Protein AF-A0A316TLW0-F1 (afdb_monomer_lite)

Structure (mmCIF, N/CA/C/O backbone):
data_AF-A0A316TLW0-F1
#
_entry.id   AF-A0A316TLW0-F1
#
loop_
_atom_site.group_PDB
_atom_site.id
_atom_site.type_symbol
_atom_site.label_atom_id
_atom_site.label_alt_id
_atom_site.label_comp_id
_atom_site.label_asym_id
_atom_site.label_entity_id
_atom_site.label_seq_id
_atom_site.pdbx_PDB_ins_code
_atom_site.Cartn_x
_atom_site.Cartn_y
_atom_site.Cartn_z
_atom_site.occupancy
_atom_site.B_iso_or_equiv
_atom_site.auth_seq_id
_atom_site.auth_comp_id
_atom_site.auth_asym_id
_atom_site.auth_atom_id
_atom_site.pdbx_PDB_model_num
ATOM 1 N N . MET A 1 1 ? -33.321 -30.482 -55.506 1.00 39.72 1 MET A N 1
ATOM 2 C CA . MET A 1 1 ? -31.971 -30.329 -54.911 1.00 39.72 1 MET A CA 1
ATOM 3 C C . MET A 1 1 ? -32.043 -29.078 -54.032 1.00 39.72 1 MET A C 1
ATOM 5 O O . MET A 1 1 ? -32.195 -28.010 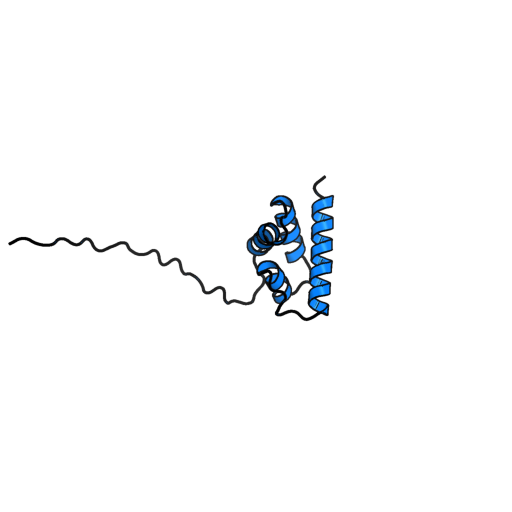-54.587 1.00 39.72 1 MET A O 1
ATOM 9 N N . LYS A 1 2 ? -32.491 -29.164 -52.772 1.00 45.34 2 LYS A N 1
ATOM 10 C CA . LYS A 1 2 ? -31.748 -29.394 -51.512 1.00 45.34 2 LYS A CA 1
ATOM 11 C C . LYS A 1 2 ? -30.593 -28.396 -51.304 1.00 45.34 2 LYS A C 1
ATOM 13 O O . LYS A 1 2 ? -29.679 -28.422 -52.118 1.00 45.34 2 LYS A O 1
ATOM 18 N N . ARG A 1 3 ? -30.619 -27.732 -50.124 1.00 49.44 3 ARG A N 1
ATOM 19 C CA . ARG A 1 3 ? -29.524 -27.042 -49.383 1.00 49.44 3 ARG A CA 1
ATOM 20 C C . ARG A 1 3 ? -29.405 -25.532 -49.677 1.00 49.44 3 ARG A C 1
ATOM 22 O O . ARG A 1 3 ? -29.434 -25.170 -50.835 1.00 49.44 3 ARG A O 1
ATOM 29 N N . ILE A 1 4 ? -29.289 -24.595 -48.730 1.00 55.44 4 ILE A N 1
ATOM 30 C CA . ILE A 1 4 ? -29.035 -24.576 -47.275 1.00 55.44 4 ILE A CA 1
ATOM 31 C C . ILE A 1 4 ? -29.613 -23.250 -46.743 1.00 55.44 4 ILE A C 1
ATOM 33 O O . ILE A 1 4 ? -29.432 -22.214 -47.376 1.00 55.44 4 ILE A O 1
ATOM 37 N N . GLY A 1 5 ? -30.291 -23.285 -45.594 1.00 53.12 5 GLY A N 1
ATOM 38 C CA . GLY A 1 5 ? -30.535 -22.091 -44.786 1.00 53.12 5 GLY A CA 1
ATOM 39 C C . GLY A 1 5 ? -29.318 -21.794 -43.914 1.00 53.12 5 GLY A C 1
ATOM 40 O O . GLY A 1 5 ? -28.713 -22.721 -43.378 1.00 53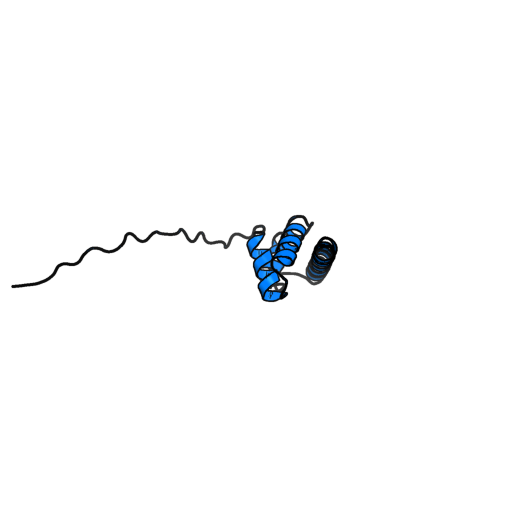.12 5 GLY A O 1
ATOM 41 N N . LEU A 1 6 ? -28.977 -20.518 -43.760 1.00 53.91 6 LEU A N 1
ATOM 42 C CA . LEU A 1 6 ? -28.029 -20.058 -42.752 1.00 53.91 6 LEU A CA 1
ATOM 43 C C . LEU A 1 6 ? -28.593 -18.769 -42.128 1.00 53.91 6 LEU A C 1
ATOM 45 O O . LEU A 1 6 ? -28.713 -17.771 -42.840 1.00 53.91 6 LEU A O 1
ATOM 49 N N . PRO A 1 7 ? -29.001 -18.774 -40.849 1.00 52.25 7 PRO A N 1
ATOM 50 C CA . PRO A 1 7 ? -29.354 -17.548 -40.150 1.00 52.25 7 PRO A CA 1
ATOM 51 C C . PRO A 1 7 ? -28.056 -16.788 -39.838 1.00 52.25 7 PRO A C 1
ATOM 53 O O . PRO A 1 7 ? -27.196 -17.308 -39.132 1.00 52.25 7 PRO A O 1
ATOM 56 N N . LEU A 1 8 ? -27.903 -15.576 -40.378 1.00 51.44 8 LEU A N 1
ATOM 57 C CA . LEU A 1 8 ? -26.922 -14.598 -39.892 1.00 51.44 8 LEU A CA 1
ATOM 58 C C . LEU A 1 8 ? -27.398 -14.179 -38.491 1.00 51.44 8 LEU A C 1
ATOM 60 O O . LEU A 1 8 ? -28.417 -13.512 -38.357 1.00 51.44 8 LEU A O 1
ATOM 64 N N . ALA A 1 9 ? -26.917 -14.848 -37.447 1.00 56.84 9 ALA A N 1
ATOM 65 C CA . ALA A 1 9 ? -25.666 -14.551 -36.758 1.00 56.84 9 ALA A CA 1
ATOM 66 C C . ALA A 1 9 ? -25.777 -13.216 -36.017 1.00 56.84 9 ALA A C 1
ATOM 68 O O . ALA A 1 9 ? -25.727 -12.143 -36.609 1.00 56.84 9 ALA A O 1
ATOM 69 N N . ALA A 1 10 ? -25.989 -13.377 -34.709 1.00 51.84 10 ALA A N 1
ATOM 70 C CA . ALA A 1 10 ? -25.893 -12.415 -33.629 1.00 51.84 10 ALA A CA 1
ATOM 71 C C . ALA A 1 10 ? -25.135 -11.129 -33.984 1.00 51.84 10 ALA A C 1
ATOM 73 O O . ALA A 1 10 ? -23.934 -11.149 -34.254 1.00 51.84 10 ALA A O 1
ATOM 74 N N . THR A 1 11 ? -25.836 -10.000 -33.895 1.00 56.19 11 THR A N 1
ATOM 75 C CA . THR A 1 11 ? -25.219 -8.700 -33.645 1.00 56.19 11 THR A CA 1
ATOM 76 C C . THR A 1 11 ? -24.458 -8.798 -32.331 1.00 56.19 11 THR A C 1
ATOM 78 O O . THR A 1 11 ? -25.044 -8.748 -31.251 1.00 56.19 11 THR A O 1
ATOM 81 N N . LEU A 1 12 ? -23.152 -9.017 -32.457 1.00 56.56 12 LEU A N 1
ATOM 82 C CA . LEU A 1 12 ? -22.173 -8.864 -31.399 1.00 56.56 12 LEU A CA 1
ATOM 83 C C . LEU A 1 12 ? -22.384 -7.481 -30.780 1.00 56.56 12 LEU A C 1
ATOM 85 O O . LEU A 1 12 ? -22.186 -6.463 -31.443 1.00 56.56 12 LEU A O 1
ATOM 89 N N . LEU A 1 13 ? -22.820 -7.464 -29.521 1.00 55.59 13 LEU A N 1
ATOM 90 C CA . LEU A 1 13 ? -22.602 -6.339 -28.629 1.00 55.59 13 LEU A CA 1
ATOM 91 C C . LEU A 1 13 ? -21.092 -6.125 -28.603 1.00 55.59 13 LEU A C 1
ATOM 93 O O . LEU A 1 13 ? -20.365 -6.845 -27.923 1.00 55.59 13 LEU A O 1
ATOM 97 N N . THR A 1 14 ? -20.610 -5.173 -29.393 1.00 54.44 14 THR A N 1
ATOM 98 C CA . THR A 1 14 ? -19.300 -4.582 -29.172 1.00 54.44 14 THR A CA 1
ATOM 99 C C . THR A 1 14 ? -19.415 -3.811 -27.867 1.00 54.44 14 THR A C 1
ATOM 101 O O . THR A 1 14 ? -19.679 -2.609 -27.864 1.00 54.44 14 THR A O 1
ATOM 104 N N . ALA A 1 15 ? -19.291 -4.529 -26.749 1.00 51.12 15 ALA A N 1
ATOM 105 C CA . ALA A 1 15 ? -18.742 -3.952 -25.543 1.00 51.12 15 ALA A CA 1
ATOM 106 C C . ALA A 1 15 ? -17.429 -3.314 -25.991 1.00 51.12 15 ALA A C 1
ATOM 108 O O . ALA A 1 15 ? -16.499 -4.008 -26.411 1.00 51.12 15 ALA A O 1
ATOM 109 N N . GLY A 1 16 ? -17.425 -1.985 -26.055 1.00 48.88 16 GLY A N 1
ATOM 110 C CA . GLY A 1 16 ? -16.197 -1.234 -26.174 1.00 48.88 16 GLY A CA 1
ATOM 111 C C . GLY A 1 16 ? -15.375 -1.597 -24.954 1.00 48.88 16 GLY A C 1
ATOM 112 O O . GLY A 1 16 ? -15.596 -1.048 -23.884 1.00 48.88 16 GLY A O 1
ATOM 113 N N . LEU A 1 17 ? -14.470 -2.557 -25.122 1.00 50.03 17 LEU A N 1
ATOM 114 C CA . LEU A 1 17 ? -13.289 -2.688 -24.292 1.00 50.03 17 LEU A CA 1
ATOM 115 C C . LEU A 1 17 ? -12.479 -1.433 -24.597 1.00 50.03 17 LEU A C 1
ATOM 117 O O . LEU A 1 17 ? -11.647 -1.406 -25.505 1.00 50.03 17 LEU A O 1
ATOM 121 N N . THR A 1 18 ? -12.847 -0.334 -23.943 1.00 51.53 18 THR A N 1
ATOM 122 C CA . THR A 1 18 ? -11.991 0.834 -23.857 1.00 51.53 18 THR A CA 1
ATOM 123 C C . THR A 1 18 ? -10.688 0.325 -23.274 1.00 51.53 18 THR A C 1
ATOM 125 O O . THR A 1 18 ? -10.675 -0.182 -22.159 1.00 51.53 18 THR A O 1
ATOM 128 N N . LEU A 1 19 ? -9.633 0.383 -24.084 1.00 46.72 19 LEU A N 1
ATOM 129 C CA . LEU A 1 19 ? -8.245 0.284 -23.662 1.00 46.72 19 LEU A CA 1
ATOM 130 C C . LEU A 1 19 ? -8.053 1.163 -22.415 1.00 46.72 19 LEU A C 1
ATOM 132 O O . LEU A 1 19 ? -7.787 2.355 -22.546 1.00 46.72 19 LEU A O 1
ATOM 136 N N . SER A 1 20 ? -8.166 0.598 -21.218 1.00 50.38 20 SER A N 1
ATOM 137 C CA . SER A 1 20 ? -7.633 1.184 -19.990 1.00 50.38 20 SER A CA 1
ATOM 138 C C . SER A 1 20 ? -6.132 0.901 -19.952 1.00 50.38 20 SER A C 1
ATOM 140 O O . SER A 1 20 ? -5.614 0.192 -19.109 1.00 50.38 20 SER A O 1
ATOM 142 N N . ALA A 1 21 ? -5.428 1.445 -20.941 1.00 50.06 21 ALA A N 1
ATOM 143 C CA . ALA A 1 21 ? -4.023 1.803 -20.802 1.00 50.06 21 ALA A CA 1
ATOM 144 C C . ALA A 1 21 ? -3.957 3.329 -20.604 1.00 50.06 21 ALA A C 1
ATOM 146 O O . ALA A 1 21 ? -3.239 4.038 -21.308 1.00 50.06 21 ALA A O 1
ATOM 147 N N . CYS A 1 22 ? -4.812 3.843 -19.716 1.00 52.53 22 CYS A N 1
ATOM 148 C CA . CYS A 1 22 ? -4.870 5.242 -19.319 1.00 52.53 22 CYS A CA 1
ATOM 149 C C . CYS A 1 22 ? -4.286 5.322 -17.910 1.00 52.53 22 CYS A C 1
ATOM 151 O O . CYS A 1 22 ? -4.984 4.974 -16.970 1.00 52.53 22 CYS A O 1
ATOM 153 N N . GLY A 1 23 ? -3.022 5.738 -17.788 1.00 61.47 23 GLY A N 1
ATOM 154 C CA . GLY A 1 23 ? -2.383 6.029 -16.502 1.00 61.47 23 GLY A CA 1
ATOM 155 C C . GLY A 1 23 ? -3.070 7.208 -15.820 1.00 61.47 23 GLY A C 1
ATOM 156 O O . GLY A 1 23 ? -2.726 8.362 -16.068 1.00 61.47 23 GLY A O 1
ATOM 157 N N . GLY A 1 24 ? -4.108 6.905 -15.058 1.00 77.50 24 GLY A N 1
ATOM 158 C CA . GLY A 1 24 ? -4.805 7.809 -14.156 1.00 77.50 24 GLY A CA 1
ATOM 159 C C . GLY A 1 24 ? -5.141 7.048 -12.881 1.00 77.50 24 GLY A C 1
ATOM 160 O O . GLY A 1 24 ? -4.870 5.850 -12.795 1.00 77.50 24 GLY A O 1
ATOM 161 N N . THR A 1 25 ? -5.714 7.739 -11.902 1.00 87.88 25 THR A N 1
ATOM 162 C CA . THR A 1 25 ? -6.081 7.150 -10.610 1.00 87.88 25 THR A CA 1
ATOM 163 C C . THR A 1 25 ? -6.908 5.866 -10.799 1.00 87.88 25 THR A C 1
ATOM 165 O O . THR A 1 25 ? -7.908 5.911 -11.534 1.00 87.88 25 THR A O 1
ATOM 168 N N . PRO A 1 26 ? -6.526 4.734 -10.173 1.00 90.44 26 PRO A N 1
ATOM 169 C CA . PRO A 1 26 ? -7.321 3.509 -10.216 1.00 90.44 26 PRO A CA 1
ATOM 170 C C . PRO A 1 26 ? -8.678 3.727 -9.544 1.00 90.44 26 PRO A C 1
ATOM 172 O O . PRO A 1 26 ? -8.879 4.685 -8.789 1.00 90.44 26 PRO A O 1
ATOM 175 N N . SER A 1 27 ? -9.642 2.850 -9.820 1.00 93.00 27 SER A N 1
ATOM 176 C CA . SER A 1 27 ? -10.928 2.932 -9.134 1.00 93.00 27 SER A CA 1
ATOM 177 C C . SER A 1 27 ? -10.844 2.360 -7.716 1.00 93.00 27 SER A C 1
ATOM 179 O O . SER A 1 27 ? -9.975 1.548 -7.401 1.00 93.00 27 SER A O 1
ATOM 181 N N . LYS A 1 28 ? -11.793 2.758 -6.859 1.00 93.81 28 LYS A N 1
ATOM 182 C CA . LYS A 1 28 ? -11.939 2.181 -5.514 1.00 93.81 28 LYS A CA 1
ATOM 183 C C . LYS A 1 28 ? -12.095 0.660 -5.570 1.00 93.81 28 LYS A C 1
ATOM 185 O O . LYS A 1 28 ? -11.512 -0.040 -4.752 1.00 93.81 28 LYS A O 1
ATOM 190 N N . ASP A 1 29 ? -12.880 0.166 -6.528 1.00 94.44 29 ASP A N 1
ATOM 191 C CA . ASP A 1 29 ? -13.119 -1.267 -6.688 1.00 94.44 29 ASP A CA 1
ATOM 192 C C . ASP A 1 29 ? -11.826 -2.008 -7.059 1.00 94.44 29 ASP A C 1
ATOM 194 O O . ASP A 1 29 ? -11.572 -3.061 -6.486 1.00 94.44 29 ASP A O 1
ATOM 198 N N . ASP A 1 30 ? -10.967 -1.432 -7.912 1.00 93.69 30 ASP A N 1
ATOM 199 C CA . ASP A 1 30 ? -9.670 -2.039 -8.262 1.00 93.69 30 ASP A CA 1
ATOM 200 C C . ASP A 1 30 ? -8.753 -2.148 -7.030 1.00 93.69 30 ASP A C 1
ATOM 202 O O . ASP A 1 30 ? -8.159 -3.194 -6.771 1.00 93.69 30 ASP A O 1
ATOM 206 N N . LEU A 1 31 ? -8.683 -1.082 -6.222 1.00 93.06 31 LEU A N 1
ATOM 207 C CA . LEU A 1 31 ? -7.925 -1.085 -4.968 1.00 93.06 31 LEU A CA 1
ATOM 208 C C . LEU A 1 31 ? -8.494 -2.100 -3.972 1.00 93.06 31 LEU A C 1
ATOM 210 O O . LEU A 1 31 ? -7.742 -2.864 -3.373 1.00 93.06 31 LEU A O 1
ATOM 214 N N . LYS A 1 32 ? -9.820 -2.138 -3.804 1.00 94.88 32 LYS A N 1
ATOM 215 C CA . LYS A 1 32 ? -10.487 -3.082 -2.903 1.00 94.88 32 LYS A CA 1
ATOM 216 C C . LYS A 1 32 ? -10.217 -4.522 -3.322 1.00 94.88 32 LYS A C 1
ATOM 218 O O . LYS A 1 32 ? -9.852 -5.332 -2.476 1.00 94.88 32 LYS A O 1
ATOM 223 N N . ASP A 1 33 ? -10.404 -4.838 -4.598 1.00 94.38 33 ASP A N 1
ATOM 224 C CA . ASP A 1 33 ? -10.228 -6.192 -5.114 1.00 94.38 33 ASP A CA 1
ATOM 225 C C . ASP A 1 33 ? -8.768 -6.638 -4.941 1.00 94.38 33 ASP A C 1
ATOM 227 O O . ASP A 1 33 ? -8.534 -7.729 -4.423 1.00 94.38 33 ASP A O 1
ATOM 231 N N . SER A 1 34 ? -7.791 -5.762 -5.212 1.00 92.75 34 SER A N 1
ATOM 232 C CA . SER A 1 34 ? -6.378 -6.035 -4.907 1.00 92.75 34 SER A CA 1
ATOM 233 C C . SER A 1 34 ? -6.141 -6.309 -3.420 1.00 92.75 34 SER A C 1
ATOM 235 O O . SER A 1 34 ? -5.483 -7.280 -3.055 1.00 92.75 34 SER A O 1
ATOM 237 N N . LEU A 1 35 ? -6.715 -5.503 -2.528 1.00 92.56 35 LEU A N 1
ATOM 238 C CA . LEU A 1 35 ? -6.573 -5.681 -1.082 1.00 92.56 35 LEU A CA 1
ATOM 239 C C . LEU A 1 35 ? -7.218 -6.982 -0.576 1.00 92.56 35 LEU A C 1
ATOM 241 O O . LEU A 1 35 ? -6.686 -7.628 0.329 1.00 92.56 35 LEU A O 1
ATOM 245 N N . VAL A 1 36 ? -8.340 -7.402 -1.159 1.00 93.56 36 VAL A N 1
ATOM 246 C CA . VAL A 1 36 ? -8.968 -8.694 -0.845 1.00 93.56 36 VAL A CA 1
ATOM 247 C C . VAL A 1 36 ? -8.111 -9.850 -1.364 1.00 93.56 36 VAL A C 1
ATOM 249 O O . VAL A 1 36 ? -7.884 -10.814 -0.634 1.00 93.56 36 VAL A O 1
ATOM 252 N N . GLU A 1 37 ? -7.627 -9.771 -2.604 1.00 91.88 37 GLU A N 1
ATOM 253 C CA . GLU A 1 37 ? -6.917 -10.869 -3.271 1.00 91.88 37 GLU A CA 1
ATOM 254 C C . GLU A 1 37 ? -5.463 -11.028 -2.802 1.00 91.88 37 GLU A C 1
ATOM 256 O O . GLU A 1 37 ? -5.004 -12.157 -2.617 1.00 91.88 37 GLU A O 1
ATOM 261 N N . ASN A 1 38 ? -4.749 -9.921 -2.588 1.00 88.62 38 ASN A N 1
ATOM 262 C CA . ASN A 1 38 ? -3.314 -9.908 -2.286 1.00 88.62 38 ASN A CA 1
ATOM 263 C C . ASN A 1 38 ? -3.019 -9.774 -0.787 1.00 88.62 38 ASN A C 1
ATOM 265 O O . ASN A 1 38 ? -2.036 -10.338 -0.302 1.00 88.62 38 ASN A O 1
ATOM 269 N N . ALA A 1 39 ? -3.869 -9.063 -0.037 1.00 85.25 39 ALA A N 1
ATOM 270 C CA . ALA A 1 39 ? -3.699 -8.871 1.405 1.00 85.25 39 ALA A CA 1
ATOM 271 C C . ALA A 1 39 ? -4.650 -9.728 2.268 1.00 85.25 39 ALA A C 1
ATOM 273 O O . ALA A 1 39 ? -4.593 -9.630 3.497 1.00 85.25 39 ALA A O 1
ATOM 274 N N . ASP A 1 40 ? -5.475 -10.596 1.658 1.00 88.88 40 ASP A N 1
ATOM 275 C CA . ASP A 1 40 ? -6.418 -11.504 2.345 1.00 88.88 40 ASP A CA 1
ATOM 276 C C . ASP A 1 40 ? -7.367 -10.755 3.313 1.00 88.88 40 ASP A C 1
ATOM 278 O O . ASP A 1 40 ? -7.765 -11.255 4.374 1.00 88.88 40 ASP A O 1
ATOM 282 N N . LEU A 1 41 ? -7.722 -9.514 2.968 1.00 87.00 41 LEU A N 1
ATOM 283 C CA . LEU A 1 41 ? -8.556 -8.666 3.814 1.00 87.00 41 LEU A CA 1
ATOM 284 C C . LEU A 1 41 ? -10.050 -8.989 3.644 1.00 87.00 41 LEU A C 1
ATOM 286 O O . LEU A 1 41 ? -10.508 -9.270 2.536 1.00 87.00 41 LEU A O 1
ATOM 290 N N . PRO A 1 42 ? -10.854 -8.912 4.723 1.00 91.88 42 PRO A N 1
ATOM 291 C CA . PRO A 1 42 ? -12.309 -8.918 4.611 1.00 91.88 42 PRO A CA 1
ATOM 292 C C . PRO A 1 42 ? -12.801 -7.782 3.708 1.00 91.88 42 PRO A C 1
ATOM 294 O O . PRO A 1 42 ? -12.280 -6.672 3.798 1.00 91.88 42 PRO A O 1
ATOM 297 N N . GLU A 1 43 ? -13.849 -8.030 2.915 1.00 92.19 43 GLU A N 1
ATOM 298 C CA . GLU A 1 43 ? -14.386 -7.047 1.955 1.00 92.19 43 GLU A CA 1
ATOM 299 C C . GLU A 1 43 ? -14.677 -5.681 2.596 1.00 92.19 43 GLU A C 1
ATOM 301 O O . GLU A 1 43 ? -14.325 -4.660 2.020 1.00 92.19 43 GLU A O 1
ATOM 306 N N . ASP A 1 44 ? -15.244 -5.655 3.807 1.00 90.19 44 ASP A N 1
ATOM 307 C CA . ASP A 1 44 ? -15.562 -4.409 4.520 1.00 90.19 44 ASP A CA 1
ATOM 308 C C . ASP A 1 44 ? -14.298 -3.612 4.914 1.00 90.19 44 ASP A C 1
ATOM 310 O O . ASP A 1 44 ? -14.286 -2.382 4.874 1.00 90.19 44 ASP A O 1
ATOM 314 N N . GLN A 1 45 ? -13.213 -4.306 5.280 1.00 91.56 45 GLN A N 1
ATOM 315 C CA . GLN A 1 45 ? -11.940 -3.670 5.644 1.00 91.56 45 GLN A CA 1
ATOM 316 C C . GLN A 1 45 ? -11.182 -3.202 4.406 1.00 91.56 45 GLN A C 1
ATOM 318 O O . GLN A 1 45 ? -10.610 -2.114 4.419 1.00 91.56 45 GLN A O 1
ATOM 323 N N . ALA A 1 46 ? -11.207 -4.002 3.341 1.00 93.06 46 ALA A N 1
ATOM 324 C CA . ALA A 1 46 ? -10.648 -3.630 2.052 1.00 93.06 46 ALA A CA 1
ATOM 325 C C . ALA A 1 46 ? -11.384 -2.422 1.453 1.00 93.06 46 ALA A C 1
ATOM 327 O O . ALA A 1 46 ? -10.739 -1.540 0.898 1.00 93.06 46 ALA A O 1
ATOM 328 N N . ASP A 1 47 ? -12.712 -2.344 1.602 1.00 94.88 47 ASP A N 1
ATOM 329 C CA . ASP A 1 47 ? -13.515 -1.225 1.096 1.00 94.88 47 ASP A CA 1
ATOM 330 C C . ASP A 1 47 ? -13.175 0.081 1.821 1.00 94.88 47 ASP A C 1
ATOM 332 O O . ASP A 1 47 ? -12.953 1.104 1.175 1.00 94.88 47 ASP A O 1
ATOM 336 N N . CYS A 1 48 ? -13.053 0.030 3.150 1.00 94.44 48 CYS A N 1
ATOM 337 C CA . CYS A 1 48 ? -12.612 1.175 3.943 1.00 94.44 48 CYS A CA 1
ATOM 338 C C . CYS A 1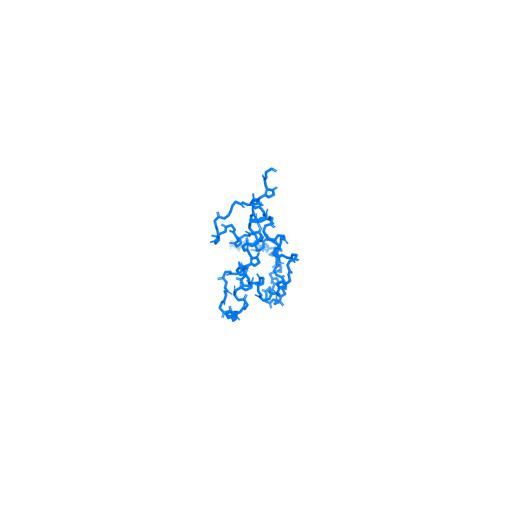 48 ? -11.174 1.592 3.595 1.00 94.44 48 CYS A C 1
ATOM 340 O O . CYS A 1 48 ? -10.901 2.774 3.398 1.00 94.44 48 CYS A O 1
ATOM 342 N N . ALA A 1 49 ? -10.250 0.634 3.480 1.00 93.50 49 ALA A N 1
ATOM 343 C CA . ALA A 1 49 ? -8.860 0.937 3.159 1.00 93.50 49 ALA A CA 1
ATOM 344 C C . ALA A 1 49 ? -8.717 1.515 1.742 1.00 93.50 49 ALA A C 1
ATOM 346 O O . ALA A 1 49 ? -7.929 2.432 1.544 1.00 93.50 49 ALA A O 1
ATOM 347 N N . ALA A 1 50 ? -9.513 1.045 0.778 1.00 94.94 50 ALA A N 1
ATOM 348 C CA . ALA A 1 50 ? -9.558 1.607 -0.568 1.00 94.94 50 ALA A CA 1
ATOM 349 C C . ALA A 1 50 ? -10.050 3.067 -0.584 1.00 94.94 50 ALA A C 1
ATOM 351 O O . ALA A 1 50 ? -9.504 3.870 -1.337 1.00 94.94 50 ALA A O 1
ATOM 352 N N . ASP A 1 51 ? -11.034 3.428 0.252 1.00 94.81 51 ASP A N 1
ATOM 353 C CA . ASP A 1 51 ? -11.451 4.832 0.418 1.00 94.81 51 ASP A CA 1
ATOM 354 C C . ASP A 1 51 ? -10.316 5.687 1.002 1.00 94.81 51 ASP A C 1
ATOM 356 O O . ASP A 1 51 ? -10.004 6.742 0.457 1.00 94.81 51 ASP A O 1
ATOM 360 N N . GLU A 1 52 ? -9.659 5.226 2.069 1.00 95.06 52 GLU A N 1
ATOM 361 C CA . GLU A 1 52 ? -8.558 5.971 2.701 1.00 95.06 52 GLU A CA 1
ATOM 362 C C . GLU A 1 52 ? -7.343 6.117 1.771 1.00 95.06 52 GLU A C 1
ATOM 364 O O . GLU A 1 52 ? -6.691 7.158 1.779 1.00 95.06 52 GLU A O 1
ATOM 369 N N . LEU A 1 53 ? -7.050 5.116 0.933 1.00 93.62 53 LEU A N 1
ATOM 370 C CA . LEU A 1 53 ? -6.005 5.215 -0.089 1.00 93.62 53 LEU A CA 1
ATOM 371 C C . LEU A 1 53 ? -6.350 6.274 -1.143 1.00 93.62 53 LEU A C 1
ATOM 373 O O . LEU A 1 53 ? -5.486 7.069 -1.501 1.00 93.62 53 LEU A O 1
ATOM 377 N N . LEU A 1 54 ? -7.596 6.335 -1.617 1.00 93.75 54 LEU A N 1
ATOM 378 C CA . LEU A 1 54 ? -8.023 7.360 -2.579 1.00 93.75 54 LEU A CA 1
ATOM 379 C C . LEU A 1 54 ? -8.061 8.774 -1.987 1.00 93.75 54 LEU A C 1
ATOM 381 O O . LEU A 1 54 ? -7.832 9.739 -2.715 1.00 93.75 54 LEU A O 1
ATOM 385 N N . ASP A 1 55 ? -8.352 8.894 -0.692 1.00 94.31 55 ASP A N 1
ATOM 386 C CA . ASP A 1 55 ? -8.328 10.165 0.040 1.00 94.31 55 ASP A CA 1
ATOM 387 C C . ASP A 1 55 ? -6.911 10.569 0.498 1.00 94.31 55 ASP A C 1
ATOM 389 O O . ASP A 1 55 ? -6.723 11.677 1.012 1.00 94.31 55 ASP A O 1
ATOM 393 N N . SER A 1 56 ? -5.913 9.698 0.317 1.00 92.62 56 SER A N 1
ATOM 394 C CA . SER A 1 56 ? -4.522 9.961 0.689 1.00 92.62 56 SER A CA 1
ATOM 395 C C . SER A 1 56 ? -3.803 10.896 -0.290 1.00 92.62 56 SER A C 1
ATOM 397 O O . SER A 1 56 ? -4.274 11.188 -1.387 1.00 92.62 56 SER A O 1
ATOM 399 N N . ASP A 1 57 ? -2.608 11.344 0.101 1.00 93.38 57 ASP A N 1
ATOM 400 C CA . ASP A 1 57 ? -1.729 12.160 -0.745 1.00 93.38 57 ASP A CA 1
ATOM 401 C C . ASP A 1 57 ? -0.901 11.325 -1.753 1.00 93.38 57 ASP A C 1
ATOM 403 O O . ASP A 1 57 ? -0.006 11.866 -2.409 1.00 93.38 57 ASP A O 1
ATOM 407 N N . LEU A 1 58 ? -1.179 10.020 -1.894 1.00 92.31 58 LEU A N 1
ATOM 408 C CA . LEU A 1 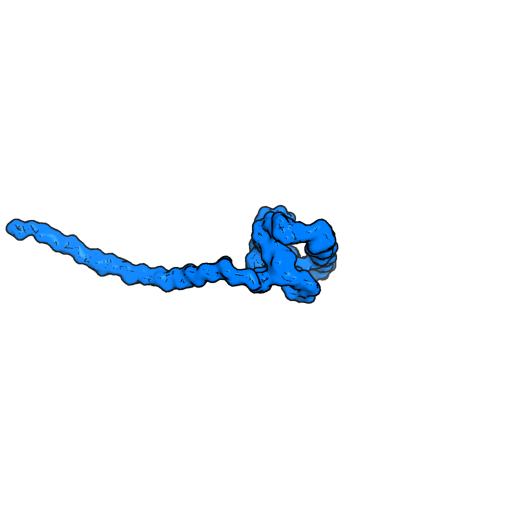58 ? -0.489 9.158 -2.854 1.00 92.31 58 LEU A CA 1
ATOM 409 C C . LEU A 1 58 ? -0.765 9.591 -4.298 1.00 92.31 58 LEU A C 1
ATOM 411 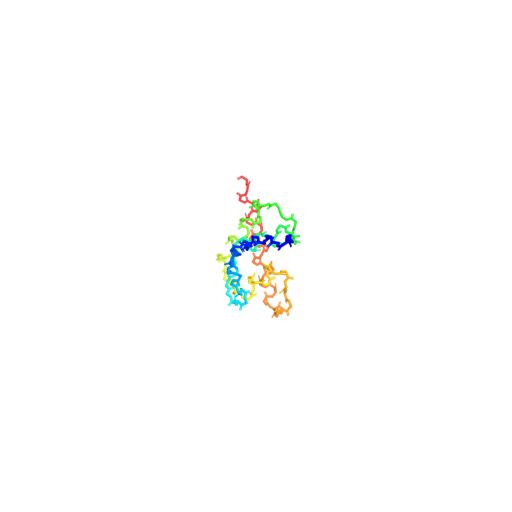O O . LEU A 1 58 ? -1.867 9.990 -4.677 1.00 92.31 58 LEU A O 1
ATOM 415 N N . SER A 1 59 ? 0.259 9.473 -5.135 1.00 92.19 59 SER A N 1
ATOM 416 C CA . SER A 1 59 ? 0.140 9.708 -6.571 1.00 92.19 59 SER A CA 1
ATOM 417 C C . SER A 1 59 ? -0.627 8.590 -7.281 1.00 92.19 59 SER A C 1
ATOM 419 O O . SER A 1 59 ? -0.702 7.457 -6.809 1.00 92.19 59 SER A O 1
ATOM 421 N N . ASP A 1 60 ? -1.137 8.885 -8.479 1.00 92.50 60 ASP A N 1
ATOM 422 C CA . ASP A 1 60 ? -1.797 7.887 -9.329 1.00 92.50 60 ASP A CA 1
ATOM 423 C C . ASP A 1 60 ? -0.903 6.668 -9.593 1.00 92.50 60 ASP A C 1
ATOM 425 O O . ASP A 1 60 ? -1.394 5.544 -9.608 1.00 92.50 60 ASP A O 1
ATOM 429 N N . ASP A 1 61 ? 0.404 6.868 -9.777 1.00 90.44 61 ASP A N 1
ATOM 430 C CA . ASP A 1 61 ? 1.354 5.776 -10.016 1.00 90.44 61 ASP A CA 1
ATOM 431 C C . ASP A 1 61 ? 1.512 4.891 -8.766 1.00 90.44 61 ASP A C 1
ATOM 433 O O . ASP A 1 61 ? 1.535 3.665 -8.874 1.00 90.44 61 ASP A O 1
ATOM 437 N N . GLN A 1 62 ? 1.539 5.494 -7.573 1.00 93.69 62 GLN A N 1
ATOM 438 C CA . GLN A 1 62 ? 1.564 4.776 -6.294 1.00 93.69 62 GLN A CA 1
ATOM 439 C C . GLN A 1 62 ? 0.266 4.000 -6.044 1.00 93.69 62 GLN A C 1
ATOM 441 O O . GLN A 1 62 ? 0.307 2.844 -5.628 1.00 93.69 62 GLN A O 1
ATOM 446 N N . LEU A 1 63 ? -0.890 4.600 -6.333 1.00 93.19 63 LEU A N 1
ATOM 447 C CA . LEU A 1 63 ? -2.183 3.930 -6.196 1.00 93.19 63 LEU A CA 1
ATOM 448 C C . LEU A 1 63 ? -2.328 2.779 -7.196 1.00 93.19 63 LEU A C 1
ATOM 450 O O . LEU A 1 63 ? -2.805 1.710 -6.826 1.00 93.19 63 LEU A O 1
ATOM 454 N N . ASN A 1 64 ? -1.884 2.961 -8.442 1.00 91.88 64 ASN A N 1
ATOM 455 C CA . ASN A 1 64 ? -1.872 1.881 -9.430 1.00 91.88 64 ASN A CA 1
ATOM 456 C C . ASN A 1 64 ? -0.931 0.746 -9.011 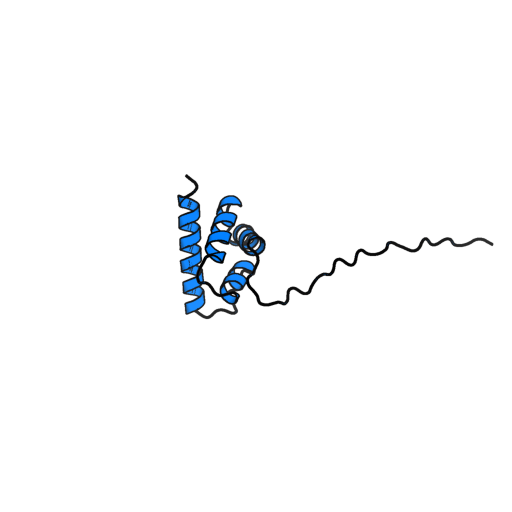1.00 91.88 64 ASN A C 1
ATOM 458 O O . ASN A 1 64 ? -1.294 -0.412 -9.167 1.00 91.88 64 ASN A O 1
ATOM 462 N N . ALA A 1 65 ? 0.224 1.047 -8.408 1.00 91.62 65 ALA A N 1
ATOM 463 C CA . ALA A 1 65 ? 1.107 0.011 -7.872 1.00 91.62 65 ALA A CA 1
ATOM 464 C C . ALA A 1 65 ? 0.418 -0.852 -6.800 1.00 91.62 65 ALA A C 1
ATOM 466 O O . ALA A 1 65 ? 0.639 -2.059 -6.758 1.00 91.62 65 ALA A O 1
ATOM 467 N N . VAL A 1 66 ? -0.450 -0.259 -5.970 1.00 90.62 66 VAL A N 1
ATOM 468 C CA . VAL A 1 66 ? -1.272 -1.010 -5.004 1.00 90.62 66 VAL A CA 1
ATOM 469 C C . VAL A 1 66 ? -2.376 -1.802 -5.708 1.00 90.62 66 VAL A C 1
ATOM 471 O O . VAL A 1 66 ? -2.586 -2.972 -5.394 1.00 90.62 66 VAL A O 1
ATOM 474 N N . ALA A 1 67 ? -3.081 -1.193 -6.662 1.00 91.62 67 ALA A N 1
ATOM 475 C CA . ALA A 1 67 ? -4.167 -1.848 -7.394 1.00 91.62 67 ALA A CA 1
ATOM 476 C C . ALA A 1 67 ? -3.680 -3.045 -8.235 1.00 91.62 67 ALA A C 1
ATOM 478 O O . ALA A 1 67 ? -4.358 -4.064 -8.302 1.00 91.62 67 ALA A O 1
ATOM 479 N N . ASP A 1 68 ? -2.493 -2.946 -8.831 1.00 91.31 68 ASP A N 1
ATOM 480 C CA . ASP A 1 68 ? -1.919 -3.981 -9.695 1.00 91.31 68 ASP A CA 1
ATOM 481 C C . ASP A 1 68 ? -0.977 -4.956 -8.952 1.00 91.31 68 ASP A C 1
ATOM 483 O O . ASP A 1 68 ? -0.468 -5.891 -9.573 1.00 91.31 68 ASP A O 1
ATOM 487 N N . ASP A 1 69 ? -0.727 -4.749 -7.649 1.00 86.81 69 ASP A N 1
ATOM 488 C CA . ASP A 1 69 ? 0.321 -5.440 -6.865 1.00 86.81 69 ASP A CA 1
ATOM 489 C C . ASP A 1 69 ? 1.713 -5.353 -7.538 1.00 86.81 69 ASP A C 1
ATOM 491 O O . ASP A 1 69 ? 2.534 -6.272 -7.490 1.00 86.81 69 ASP A O 1
ATOM 495 N N . ASP A 1 70 ? 1.989 -4.229 -8.211 1.00 86.06 70 ASP A N 1
ATOM 496 C CA . ASP A 1 70 ? 3.225 -3.994 -8.963 1.00 86.06 70 ASP A CA 1
ATOM 497 C C . ASP A 1 70 ? 3.956 -2.735 -8.488 1.00 86.06 70 ASP A C 1
ATOM 499 O O . ASP A 1 70 ? 3.882 -1.650 -9.064 1.00 86.06 70 ASP A O 1
ATOM 503 N N . GLU A 1 71 ? 4.781 -2.911 -7.460 1.00 82.88 71 GLU A N 1
ATOM 504 C CA . GLU A 1 71 ? 5.702 -1.877 -6.988 1.00 82.88 71 GLU A CA 1
ATOM 505 C C . GLU A 1 71 ? 6.957 -1.741 -7.878 1.00 82.88 71 GLU A C 1
ATOM 507 O O . GLU A 1 71 ? 7.901 -1.021 -7.536 1.00 82.88 71 GLU A O 1
ATOM 512 N N . GLY A 1 72 ? 7.064 -2.473 -8.990 1.00 82.25 72 GLY A N 1
ATOM 513 C CA . GLY A 1 72 ? 8.248 -2.494 -9.854 1.00 82.25 72 GLY A CA 1
ATOM 514 C C . GLY A 1 72 ? 8.568 -1.143 -10.500 1.00 82.25 72 GLY A C 1
ATOM 515 O O . GLY A 1 72 ? 9.725 -0.900 -10.857 1.00 82.25 72 GLY A O 1
ATOM 516 N N . GLY A 1 73 ? 7.562 -0.272 -10.621 1.00 80.62 73 GLY A N 1
ATOM 517 C CA . GLY A 1 73 ? 7.685 1.095 -11.130 1.00 80.62 73 GLY A CA 1
ATOM 518 C C . GLY A 1 73 ? 8.100 2.143 -10.093 1.00 80.62 73 GLY A C 1
ATOM 519 O O . GLY A 1 73 ? 8.541 3.214 -10.499 1.00 80.62 73 GLY A O 1
ATOM 520 N N . LEU A 1 74 ? 8.004 1.827 -8.797 1.00 88.19 74 LEU A N 1
ATOM 521 C CA . LEU A 1 74 ? 8.274 2.761 -7.703 1.00 88.19 74 LEU A CA 1
ATOM 522 C C . LEU A 1 74 ? 9.736 2.711 -7.246 1.00 88.19 74 LEU A C 1
ATOM 524 O O . LEU A 1 74 ? 10.378 1.649 -7.239 1.00 88.19 74 LEU A O 1
ATOM 528 N N . ASP A 1 75 ? 10.259 3.849 -6.803 1.00 92.75 75 ASP A N 1
ATOM 529 C CA . ASP A 1 75 ? 11.515 3.912 -6.067 1.00 92.75 75 ASP A CA 1
ATOM 530 C C . ASP A 1 75 ? 11.350 3.519 -4.585 1.00 92.75 75 ASP A C 1
ATOM 532 O O . ASP A 1 75 ? 10.266 3.192 -4.104 1.00 92.75 75 ASP A O 1
ATOM 536 N N . SER A 1 76 ? 12.464 3.432 -3.856 1.00 91.12 76 SER A N 1
ATOM 537 C CA . SER A 1 76 ? 12.447 2.955 -2.468 1.00 91.12 76 SER A CA 1
ATOM 538 C C . SER A 1 76 ? 11.714 3.891 -1.507 1.00 91.12 76 SER A C 1
ATOM 540 O O . SER A 1 76 ? 11.175 3.405 -0.512 1.00 91.12 76 SER A O 1
ATOM 542 N N . ASP A 1 77 ? 11.737 5.199 -1.764 1.00 93.00 77 ASP A N 1
ATOM 543 C CA . ASP A 1 77 ? 11.089 6.190 -0.906 1.00 93.00 77 ASP A CA 1
ATOM 544 C C . ASP A 1 77 ? 9.574 6.155 -1.157 1.00 93.00 77 ASP A C 1
ATOM 546 O O . ASP A 1 77 ? 8.800 6.084 -0.204 1.00 93.00 77 ASP A O 1
ATOM 550 N N . GLU A 1 78 ? 9.158 6.059 -2.423 1.00 92.69 78 GLU A N 1
ATOM 551 C CA . GLU A 1 78 ? 7.749 5.898 -2.815 1.00 92.69 78 GLU A CA 1
ATOM 552 C C . GLU A 1 78 ? 7.124 4.620 -2.239 1.00 92.69 78 GLU A C 1
ATOM 554 O O . GLU A 1 78 ? 5.990 4.646 -1.765 1.00 92.69 78 GLU A O 1
ATOM 559 N N . LYS A 1 79 ? 7.866 3.504 -2.222 1.00 91.94 79 LYS A N 1
ATOM 560 C CA . LYS A 1 79 ? 7.415 2.251 -1.583 1.00 91.94 79 LYS A CA 1
ATOM 561 C C . LYS A 1 79 ? 7.238 2.390 -0.082 1.00 91.94 79 LYS A C 1
ATOM 563 O O . LYS A 1 79 ? 6.308 1.826 0.488 1.00 91.94 79 LYS A O 1
ATOM 568 N N . ALA A 1 80 ? 8.153 3.102 0.572 1.00 94.25 80 ALA A N 1
ATOM 569 C CA . ALA A 1 80 ? 8.059 3.327 2.007 1.00 94.25 80 ALA A CA 1
ATOM 570 C C . ALA A 1 80 ? 6.819 4.166 2.342 1.00 94.25 80 ALA A C 1
ATOM 572 O O . ALA A 1 80 ? 6.102 3.829 3.282 1.00 94.25 80 ALA A O 1
ATOM 573 N N . GLU A 1 81 ? 6.544 5.197 1.541 1.00 94.06 81 GLU A N 1
ATOM 574 C CA . GLU A 1 81 ? 5.353 6.037 1.668 1.00 94.06 81 GLU A CA 1
ATOM 575 C C . GLU A 1 81 ? 4.062 5.241 1.439 1.00 94.06 81 GLU A C 1
ATOM 577 O O . GLU A 1 81 ? 3.178 5.264 2.293 1.00 94.06 81 GLU A O 1
ATOM 582 N N . VAL A 1 82 ? 3.980 4.458 0.356 1.00 92.56 82 VAL A N 1
ATOM 583 C CA . VAL A 1 82 ? 2.836 3.564 0.093 1.00 92.56 82 VAL A CA 1
ATOM 584 C C . VAL A 1 82 ? 2.607 2.611 1.262 1.00 92.56 82 VAL A C 1
ATOM 586 O O . VAL A 1 82 ? 1.481 2.471 1.734 1.00 92.56 82 VAL A O 1
ATOM 589 N N . GLY A 1 83 ? 3.669 1.985 1.773 1.00 92.19 83 GLY A N 1
ATOM 590 C CA . GLY A 1 83 ? 3.577 1.070 2.908 1.00 92.19 83 GLY A CA 1
ATOM 591 C C . GLY A 1 83 ? 3.105 1.745 4.201 1.00 92.19 83 GLY A C 1
ATOM 592 O O . GLY A 1 83 ? 2.334 1.144 4.954 1.00 92.19 83 GLY A O 1
ATOM 593 N N . GLU A 1 84 ? 3.540 2.979 4.468 1.00 94.62 84 GLU A N 1
ATOM 594 C CA . GLU A 1 84 ? 3.108 3.765 5.632 1.00 94.62 84 GLU A CA 1
ATOM 595 C C . GLU A 1 84 ? 1.625 4.131 5.529 1.00 94.62 84 GLU A C 1
ATOM 597 O O . GLU A 1 84 ? 0.860 3.809 6.441 1.00 94.62 84 GLU A O 1
ATOM 602 N N . VAL A 1 85 ? 1.205 4.700 4.396 1.00 94.44 85 VAL A N 1
ATOM 603 C CA . VAL A 1 85 ? -0.192 5.087 4.144 1.00 94.44 85 VAL A CA 1
ATOM 604 C C . VAL A 1 85 ? -1.112 3.869 4.180 1.00 94.44 85 VAL A C 1
ATOM 606 O O . VAL A 1 85 ? -2.148 3.900 4.843 1.00 94.44 85 VAL A O 1
ATOM 609 N N . LEU A 1 86 ? -0.725 2.762 3.542 1.00 91.56 86 LEU A N 1
ATOM 610 C CA . LEU A 1 86 ? -1.496 1.519 3.569 1.00 91.56 86 LEU A CA 1
ATOM 611 C C . LEU A 1 86 ? -1.637 0.979 4.997 1.00 91.56 86 LEU A C 1
ATOM 613 O O . LEU A 1 86 ? -2.721 0.566 5.407 1.00 91.56 86 LEU A O 1
ATOM 617 N N . THR A 1 87 ? -0.563 1.006 5.787 1.00 92.50 87 THR A N 1
ATOM 618 C CA . THR A 1 87 ? -0.606 0.563 7.188 1.00 92.50 87 THR A CA 1
ATOM 619 C C . THR A 1 87 ? -1.514 1.456 8.035 1.00 92.50 87 THR A C 1
ATOM 621 O O . THR A 1 87 ? -2.253 0.948 8.886 1.00 92.50 87 THR A O 1
ATOM 624 N N . GLU A 1 88 ? -1.478 2.772 7.822 1.00 93.31 88 GLU A N 1
ATOM 625 C CA . GLU A 1 88 ? -2.345 3.731 8.511 1.00 93.31 88 GLU A CA 1
ATOM 626 C C . GLU A 1 88 ? -3.817 3.511 8.148 1.00 93.31 88 GLU A C 1
ATOM 628 O O . GLU A 1 88 ? -4.644 3.364 9.052 1.00 93.31 88 GLU A O 1
ATOM 633 N N . ALA A 1 89 ? -4.125 3.383 6.854 1.00 91.69 89 ALA A N 1
ATOM 634 C CA . ALA A 1 89 ? -5.461 3.084 6.346 1.00 91.69 89 ALA A CA 1
ATOM 635 C C . ALA A 1 89 ? -6.016 1.796 6.969 1.00 91.69 89 ALA A C 1
ATOM 637 O O . ALA A 1 89 ? -7.100 1.795 7.554 1.00 91.69 89 ALA A O 1
ATOM 638 N N . LEU A 1 90 ? -5.239 0.710 6.946 1.00 89.69 90 LEU A N 1
ATOM 639 C CA . LEU A 1 90 ? -5.644 -0.562 7.548 1.00 89.69 90 LEU A CA 1
ATOM 640 C C . LEU A 1 90 ? -5.850 -0.448 9.056 1.00 89.69 90 LEU A C 1
ATOM 642 O O . LEU A 1 90 ? -6.842 -0.952 9.578 1.00 89.69 90 LEU A O 1
ATOM 646 N N . THR A 1 91 ? -4.945 0.229 9.764 1.00 91.31 91 THR A N 1
ATOM 647 C CA . THR A 1 91 ? -5.076 0.436 11.213 1.00 91.31 91 THR A CA 1
ATOM 648 C C . THR A 1 91 ? -6.374 1.164 11.527 1.00 91.31 91 THR A C 1
ATOM 650 O O . THR A 1 91 ? -7.138 0.699 12.371 1.00 91.31 91 THR A O 1
ATOM 653 N N . LYS A 1 92 ? -6.650 2.258 10.815 1.00 89.69 92 LYS A N 1
ATOM 654 C CA . LYS A 1 92 ? -7.850 3.072 10.991 1.00 89.69 92 LYS A CA 1
ATOM 655 C C . LYS A 1 92 ? -9.114 2.264 10.715 1.00 89.69 92 LYS A C 1
ATOM 657 O O . LYS A 1 92 ? -9.990 2.206 11.572 1.00 89.69 92 LYS A O 1
ATOM 662 N N . CYS A 1 93 ? -9.156 1.544 9.599 1.00 89.50 93 CYS A N 1
ATOM 663 C CA . CYS A 1 93 ? -10.304 0.741 9.181 1.00 89.50 93 CYS A CA 1
ATOM 664 C C . CYS A 1 93 ? -10.573 -0.478 10.072 1.00 89.50 93 CYS A C 1
ATOM 666 O O . CYS A 1 93 ? -11.727 -0.856 10.283 1.00 89.50 93 CYS A O 1
ATOM 668 N N . ILE A 1 94 ? -9.531 -1.076 10.653 1.00 85.44 94 ILE A N 1
ATOM 669 C CA . ILE A 1 94 ? -9.683 -2.133 11.659 1.00 85.44 94 ILE A CA 1
ATOM 670 C C . ILE A 1 94 ? -10.212 -1.549 12.977 1.00 85.44 94 ILE A C 1
ATOM 672 O O . ILE A 1 94 ? -11.037 -2.189 13.627 1.00 85.44 94 ILE A O 1
ATOM 676 N N . THR A 1 95 ? -9.774 -0.350 13.377 1.00 76.88 95 THR A N 1
ATOM 677 C CA . THR A 1 95 ? -10.198 0.280 14.642 1.00 76.88 95 THR A CA 1
ATOM 678 C C . THR A 1 95 ? -11.562 0.968 14.596 1.00 76.88 95 THR A C 1
ATOM 680 O O . THR A 1 95 ? -12.218 1.032 15.630 1.00 76.88 95 THR A O 1
ATOM 683 N N . ASP A 1 96 ? -12.010 1.459 13.437 1.00 62.78 96 ASP A N 1
ATOM 684 C CA . ASP A 1 96 ? -13.333 2.093 13.263 1.00 62.78 96 ASP A CA 1
ATOM 685 C C . ASP A 1 96 ? -14.460 1.070 13.002 1.00 62.78 96 ASP A C 1
ATOM 687 O O . ASP A 1 96 ? -15.630 1.434 12.920 1.00 62.78 96 ASP A O 1
ATOM 691 N N . SER A 1 97 ? -14.129 -0.224 12.903 1.00 52.72 97 SER A N 1
ATOM 692 C CA . SER A 1 97 ? -15.100 -1.319 12.736 1.00 52.72 97 SER A CA 1
ATOM 693 C C . SER A 1 97 ? -15.748 -1.802 14.057 1.00 52.72 97 SER A C 1
ATOM 695 O O . SER A 1 97 ? -16.452 -2.817 14.042 1.00 52.72 97 SER A O 1
ATOM 697 N N . GLU A 1 98 ? -15.512 -1.123 15.193 1.00 44.28 98 GLU A N 1
ATOM 698 C CA . GLU A 1 98 ? -16.109 -1.426 16.518 1.00 44.28 98 GLU A CA 1
ATOM 699 C C . GLU A 1 98 ? -17.369 -0.607 16.860 1.00 44.28 98 GLU A C 1
ATOM 701 O O . GLU A 1 98 ? -17.387 0.628 16.657 1.00 44.28 98 GLU A O 1
#

Organism: NCBI:txid2201891

Foldseek 3Di:
DDDDDDDDDDPPPPPPPPPPPPQDADDLVLLLVLCCVVVVDDSQLSSQLSVQVVVDPQGSVLNVCNSVVNCVPPDPVSVVVSVVSSVVSSVVSVVVVD

Sequence (98 aa):
MKRIGLPLAATLLTAGLTLSACGGTPSKDDLKDSLVENADLPEDQADCAADELLDSDLSDDQLNAVADDDEGGLDSDEKAEVGEVLTEALTKCITDSE

Secondary structure (DSSP, 8-state):
-----------------------SPPPHHHHHHHHHHHH---HHHHHHHHHHHHTSS--HHHHHHHHTT-GGGS-HHHHHHHHHHHHHHHHHHHHTT-

pLDDT: mean 80.77, std 17.72, range [39.72, 95.06]

Radius of gyration: 20.84 Å; chains: 1; bounding box: 44×42×71 Å